Protein AF-A0A936PHF3-F1 (afdb_monomer_lite)

Sequence (94 aa):
MRVFKFQSRIINGGNPFSPEVIEIDDTFITIRKKRHPFSVLHSISIPLRSIVKIEVSKSGIGANILIESFSDSIILGKGFSASNALEIKRILLG

Radius of gyration: 12.52 Å; chains: 1; bounding box: 33×29×28 Å

Structure (mmCIF, N/CA/C/O backbone):
data_AF-A0A936PHF3-F1
#
_entry.id   AF-A0A936PHF3-F1
#
loop_
_atom_site.group_PDB
_atom_site.id
_atom_site.type_symbol
_atom_site.label_atom_id
_atom_site.label_alt_id
_atom_site.label_comp_id
_atom_site.label_asym_id
_atom_site.label_entity_id
_atom_site.label_seq_id
_atom_site.pdbx_PDB_ins_code
_atom_site.Cartn_x
_atom_site.Cartn_y
_atom_site.Cartn_z
_atom_site.occupancy
_atom_site.B_iso_or_equiv
_atom_site.auth_seq_id
_atom_site.auth_comp_id
_atom_site.auth_asym_id
_atom_site.auth_atom_id
_atom_site.pdbx_PDB_model_num
ATOM 1 N N . MET A 1 1 ? -21.252 1.340 -6.725 1.00 62.56 1 MET A N 1
ATOM 2 C CA . MET A 1 1 ? -20.038 0.875 -6.032 1.00 62.56 1 MET A CA 1
ATOM 3 C C . MET A 1 1 ? -18.860 1.611 -6.637 1.00 62.56 1 MET A C 1
ATOM 5 O O . MET A 1 1 ? -18.685 1.532 -7.852 1.00 62.56 1 MET A O 1
ATOM 9 N N . ARG A 1 2 ? -18.150 2.429 -5.855 1.00 82.62 2 ARG A N 1
ATOM 10 C CA . ARG A 1 2 ? -16.976 3.162 -6.357 1.00 82.62 2 ARG A CA 1
ATOM 11 C C . ARG A 1 2 ? -15.739 2.336 -6.035 1.00 82.62 2 ARG A C 1
ATOM 13 O O . ARG A 1 2 ? -15.570 1.899 -4.907 1.00 82.62 2 ARG A O 1
ATOM 20 N N . VAL A 1 3 ? -14.901 2.102 -7.039 1.00 91.38 3 VAL A N 1
ATOM 21 C CA . VAL A 1 3 ? -13.629 1.397 -6.865 1.00 91.38 3 VAL A CA 1
ATOM 22 C C . VAL A 1 3 ? -12.526 2.319 -7.348 1.00 91.38 3 VAL A C 1
ATOM 24 O O . VAL A 1 3 ? -12.484 2.683 -8.524 1.00 91.38 3 VAL A O 1
ATOM 27 N N . PHE A 1 4 ? -11.642 2.706 -6.436 1.00 93.81 4 PHE A N 1
ATOM 28 C CA . PHE A 1 4 ? -10.445 3.468 -6.755 1.00 93.81 4 PHE A CA 1
ATOM 29 C C . PHE A 1 4 ? -9.284 2.505 -6.955 1.00 93.81 4 PHE A C 1
ATOM 31 O O . PHE A 1 4 ? -9.050 1.621 -6.132 1.00 93.81 4 PHE A O 1
ATOM 38 N N . LYS A 1 5 ? -8.551 2.670 -8.055 1.00 95.06 5 LYS A N 1
ATOM 39 C CA . LYS A 1 5 ? -7.437 1.797 -8.412 1.00 95.06 5 LYS A CA 1
ATOM 40 C C . LYS A 1 5 ? -6.176 2.613 -8.616 1.00 95.06 5 LYS A C 1
ATOM 42 O O . LYS A 1 5 ? -6.128 3.504 -9.460 1.00 95.06 5 LYS A O 1
ATOM 47 N N . PHE A 1 6 ? -5.137 2.244 -7.885 1.00 94.50 6 PHE A N 1
ATOM 48 C CA . PHE A 1 6 ? -3.830 2.873 -7.935 1.00 94.50 6 PHE A CA 1
ATOM 49 C C . PHE A 1 6 ? -2.788 1.825 -8.290 1.00 94.50 6 PHE A C 1
ATOM 51 O O . PHE A 1 6 ? -2.776 0.730 -7.733 1.00 94.50 6 PHE A O 1
ATOM 58 N N . GLN A 1 7 ? -1.890 2.163 -9.208 1.00 93.12 7 GLN A N 1
ATOM 59 C CA . GLN A 1 7 ? -0.830 1.268 -9.657 1.00 93.12 7 GLN A CA 1
ATOM 60 C C . GLN A 1 7 ? 0.534 1.914 -9.422 1.00 93.12 7 GLN A C 1
ATOM 62 O O . GLN A 1 7 ? 0.720 3.107 -9.689 1.00 93.12 7 GLN A O 1
ATOM 67 N N . SER A 1 8 ? 1.488 1.124 -8.932 1.00 90.50 8 SER A N 1
ATOM 68 C CA . SER A 1 8 ? 2.875 1.551 -8.805 1.00 90.50 8 SER A CA 1
ATOM 69 C C . SER A 1 8 ? 3.569 1.577 -10.165 1.00 90.50 8 SER A C 1
ATOM 71 O O . SER A 1 8 ? 3.191 0.878 -11.109 1.00 90.50 8 SER A O 1
ATOM 73 N N . ARG A 1 9 ? 4.577 2.440 -10.301 1.00 88.06 9 ARG A N 1
ATOM 74 C CA . ARG A 1 9 ? 5.292 2.635 -11.567 1.00 88.06 9 ARG A CA 1
ATOM 75 C C . ARG A 1 9 ? 6.793 2.610 -11.341 1.00 88.06 9 ARG A C 1
ATOM 77 O O . ARG A 1 9 ? 7.283 3.109 -10.331 1.00 88.06 9 ARG A O 1
ATOM 84 N N . ILE A 1 10 ? 7.515 2.107 -12.339 1.00 84.81 10 ILE A N 1
ATOM 85 C CA . ILE A 1 10 ? 8.987 2.061 -12.366 1.00 84.81 10 ILE A CA 1
ATOM 86 C C . ILE A 1 10 ? 9.579 3.438 -12.109 1.00 84.81 10 ILE A C 1
ATOM 88 O O . ILE A 1 10 ? 10.463 3.590 -11.275 1.00 84.81 10 ILE A O 1
ATOM 92 N N . ILE A 1 11 ? 9.019 4.446 -12.782 1.00 84.50 11 ILE A N 1
ATOM 93 C CA . ILE A 1 11 ? 9.456 5.838 -12.678 1.00 84.50 11 ILE A CA 1
ATOM 94 C C . ILE A 1 11 ? 9.386 6.391 -11.253 1.00 84.50 11 ILE A C 1
ATOM 96 O O . ILE A 1 11 ? 10.017 7.399 -11.000 1.00 84.50 11 ILE A O 1
ATOM 100 N N . ASN A 1 12 ? 8.663 5.738 -10.336 1.00 86.75 12 ASN A N 1
ATOM 101 C CA . ASN A 1 12 ? 8.516 6.153 -8.942 1.00 86.75 12 ASN A CA 1
ATOM 102 C C . ASN A 1 12 ? 9.248 5.216 -7.959 1.00 86.75 12 ASN A C 1
ATOM 104 O O . ASN A 1 12 ? 8.992 5.268 -6.757 1.00 86.75 12 ASN A O 1
ATOM 108 N N . GLY A 1 13 ? 10.112 4.319 -8.450 1.00 79.19 13 GLY A N 1
ATOM 109 C CA . GLY A 1 13 ? 10.790 3.296 -7.643 1.00 79.19 13 GLY A CA 1
ATOM 110 C C . GLY A 1 13 ? 10.003 1.989 -7.470 1.00 79.19 13 GLY A C 1
ATOM 111 O O . GLY A 1 13 ? 10.322 1.191 -6.591 1.00 79.19 13 GLY A O 1
ATOM 112 N N . GLY A 1 14 ? 8.959 1.769 -8.276 1.00 80.94 14 GLY A N 1
ATOM 113 C CA . GLY A 1 14 ? 8.204 0.514 -8.316 1.00 80.94 14 GLY A CA 1
ATOM 114 C C . GLY A 1 14 ? 8.914 -0.589 -9.106 1.00 80.94 14 GLY A C 1
ATOM 115 O O . GLY A 1 14 ? 9.852 -0.337 -9.862 1.00 80.94 14 GLY A O 1
ATOM 116 N N . ASN A 1 15 ? 8.450 -1.830 -8.959 1.00 80.75 15 ASN A N 1
ATOM 117 C CA . ASN A 1 15 ? 9.038 -2.963 -9.670 1.00 80.75 15 ASN A CA 1
ATOM 118 C C . ASN A 1 15 ? 8.629 -2.962 -11.163 1.00 80.75 15 ASN A C 1
ATOM 120 O O . ASN A 1 15 ? 7.432 -2.892 -11.457 1.00 80.75 15 ASN A O 1
ATOM 124 N N . PRO A 1 16 ? 9.587 -3.083 -12.104 1.00 77.25 16 PRO A N 1
ATOM 125 C CA . PRO A 1 16 ? 9.312 -3.070 -13.539 1.00 77.25 16 PRO A CA 1
ATOM 126 C C . PRO A 1 16 ? 8.528 -4.244 -14.083 1.00 77.25 16 PRO A C 1
ATOM 128 O O . PRO A 1 16 ? 7.759 -4.073 -15.026 1.00 77.25 16 PRO A O 1
ATOM 131 N N . PHE A 1 17 ? 8.691 -5.419 -13.496 1.00 79.81 17 PHE A N 1
ATOM 132 C CA . PHE A 1 17 ? 8.088 -6.629 -14.035 1.00 79.81 17 PHE A CA 1
ATOM 133 C C . PHE A 1 17 ? 6.905 -7.125 -13.197 1.00 79.81 17 PHE A C 1
ATOM 135 O O . PHE A 1 17 ? 6.140 -7.987 -13.629 1.00 79.81 17 PHE A O 1
ATOM 142 N N . SER A 1 18 ? 6.724 -6.568 -12.003 1.00 83.88 18 SER A N 1
ATOM 143 C CA . SER A 1 18 ? 5.616 -6.898 -11.112 1.00 83.88 18 SER A CA 1
ATOM 144 C C . SER A 1 18 ? 5.111 -5.648 -10.391 1.00 83.88 18 SER A C 1
ATOM 146 O O . SER A 1 18 ? 5.372 -5.494 -9.195 1.00 83.88 18 SER A O 1
ATOM 148 N N . PRO A 1 19 ? 4.404 -4.747 -11.103 1.00 87.69 19 PRO A N 1
ATOM 149 C CA . PRO A 1 19 ? 3.826 -3.563 -10.489 1.00 87.69 19 PRO A CA 1
ATOM 150 C C . PRO A 1 19 ? 2.809 -3.964 -9.419 1.00 87.69 19 PRO A C 1
ATOM 152 O O . PRO A 1 19 ? 2.030 -4.907 -9.584 1.00 87.69 19 PRO A O 1
ATOM 155 N N . GLU A 1 20 ? 2.828 -3.225 -8.322 1.00 91.00 20 GLU A N 1
ATOM 156 C CA . GLU A 1 20 ? 1.883 -3.376 -7.224 1.00 91.00 20 GLU A CA 1
ATOM 157 C C . GLU A 1 20 ? 0.625 -2.569 -7.533 1.00 91.00 20 GLU A C 1
ATOM 159 O O . GLU A 1 20 ? 0.683 -1.490 -8.129 1.00 91.00 20 GLU A O 1
ATOM 164 N N . VAL A 1 21 ? -0.525 -3.094 -7.126 1.00 93.75 21 VAL A N 1
ATOM 165 C CA . VAL A 1 21 ? -1.818 -2.448 -7.340 1.00 93.75 21 VAL A CA 1
ATOM 166 C C . VAL A 1 21 ? -2.552 -2.370 -6.013 1.00 93.75 21 VAL A C 1
ATOM 168 O O . VAL A 1 21 ? -2.712 -3.388 -5.346 1.00 93.75 21 VAL A O 1
ATOM 171 N N . ILE A 1 22 ? -3.009 -1.177 -5.651 1.00 94.69 22 ILE A N 1
ATOM 172 C CA . ILE A 1 22 ? -3.910 -0.947 -4.523 1.00 94.69 22 ILE A CA 1
ATOM 173 C C . ILE A 1 22 ? -5.298 -0.648 -5.089 1.00 94.69 22 ILE A C 1
ATOM 175 O O . ILE A 1 22 ? -5.461 0.251 -5.912 1.00 94.69 22 ILE A O 1
ATOM 179 N N . GLU A 1 23 ? -6.287 -1.414 -4.652 1.00 95.06 23 GLU A N 1
ATOM 180 C CA . GLU A 1 23 ? -7.701 -1.230 -4.965 1.00 95.06 23 GLU A CA 1
ATOM 181 C C . GLU A 1 23 ? -8.443 -0.898 -3.671 1.00 95.06 23 GLU A C 1
ATOM 183 O O . GLU A 1 23 ? -8.260 -1.574 -2.661 1.00 95.06 23 GLU A O 1
ATOM 188 N N . ILE A 1 24 ? -9.243 0.163 -3.692 1.00 94.62 24 ILE A N 1
ATOM 189 C CA . ILE A 1 24 ? -10.058 0.608 -2.561 1.00 94.62 24 ILE A CA 1
ATOM 190 C C . ILE A 1 24 ? -11.505 0.598 -3.023 1.00 94.62 24 ILE A C 1
ATOM 192 O O . ILE A 1 24 ? -11.858 1.317 -3.961 1.00 94.62 24 ILE A O 1
ATOM 196 N N . ASP A 1 25 ? -12.316 -0.228 -2.381 1.00 93.88 25 ASP A N 1
ATOM 197 C CA . ASP A 1 25 ? -13.764 -0.230 -2.538 1.00 93.88 25 ASP A CA 1
ATOM 198 C C . ASP A 1 25 ? -14.439 0.380 -1.300 1.00 93.88 25 ASP A C 1
ATOM 200 O O . ASP A 1 25 ? -13.776 0.908 -0.409 1.00 93.88 25 ASP A O 1
ATOM 204 N N . ASP A 1 26 ? -15.769 0.334 -1.247 1.00 92.00 26 ASP A N 1
ATOM 205 C CA . ASP A 1 26 ? -16.558 0.932 -0.164 1.00 92.00 26 ASP A CA 1
ATOM 206 C C . ASP A 1 26 ? -16.344 0.232 1.209 1.00 92.00 26 ASP A C 1
ATOM 208 O O . ASP A 1 26 ? -16.766 0.737 2.250 1.00 92.00 26 ASP A O 1
ATOM 212 N N . THR A 1 27 ? -15.700 -0.940 1.234 1.00 93.00 27 THR A N 1
ATOM 213 C CA . THR A 1 27 ? -15.580 -1.834 2.400 1.00 93.00 27 THR A CA 1
ATOM 214 C C . THR A 1 27 ? -14.162 -2.318 2.701 1.00 93.00 27 THR A C 1
ATOM 216 O O . THR A 1 27 ? -13.829 -2.510 3.874 1.00 93.00 27 THR A O 1
ATOM 219 N N . PHE A 1 28 ? -13.313 -2.486 1.690 1.00 94.44 28 PHE A N 1
ATOM 220 C CA . PHE A 1 28 ? -11.975 -3.050 1.791 1.00 94.44 28 PHE A CA 1
ATOM 221 C C . PHE A 1 28 ? -10.943 -2.204 1.050 1.00 94.44 28 PHE A C 1
ATOM 223 O O . PHE A 1 28 ? -11.200 -1.601 0.007 1.00 94.44 28 PHE A O 1
ATOM 230 N N . ILE A 1 29 ? -9.717 -2.259 1.562 1.00 94.56 29 ILE A N 1
ATOM 231 C CA . ILE A 1 29 ? -8.513 -1.96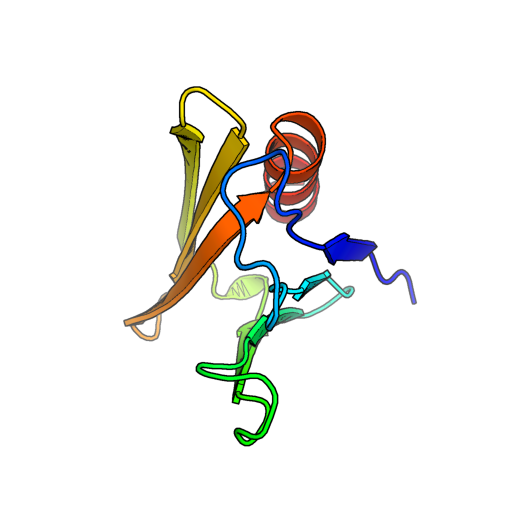6 0.799 1.00 94.56 29 ILE A CA 1
ATOM 232 C C . ILE A 1 29 ? -7.801 -3.274 0.474 1.00 94.56 29 ILE A C 1
ATOM 234 O O . ILE A 1 29 ? -7.554 -4.103 1.347 1.00 94.56 29 ILE A O 1
ATOM 238 N N . THR A 1 30 ? -7.452 -3.457 -0.791 1.00 94.69 30 THR A N 1
ATOM 239 C CA . THR A 1 30 ? -6.765 -4.644 -1.283 1.00 94.69 30 THR A CA 1
ATOM 240 C C . THR A 1 30 ? -5.465 -4.249 -1.955 1.00 94.69 30 THR A C 1
ATOM 242 O O . THR A 1 30 ? -5.468 -3.456 -2.893 1.00 94.69 30 THR A O 1
ATOM 245 N N . ILE A 1 31 ? -4.349 -4.840 -1.531 1.00 93.50 31 ILE A N 1
ATOM 246 C CA . ILE A 1 31 ? -3.097 -4.784 -2.286 1.00 93.50 31 ILE A CA 1
ATOM 247 C C . ILE A 1 31 ? 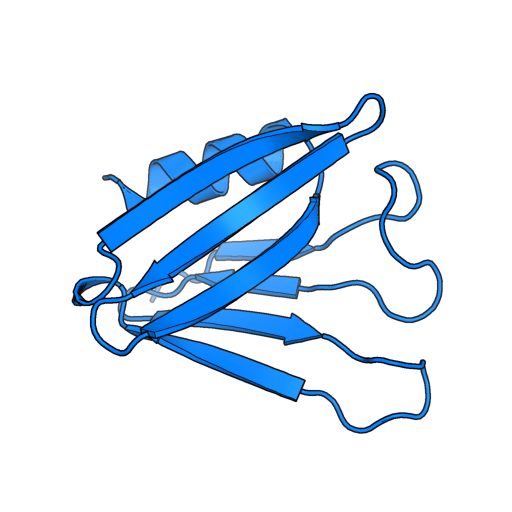-2.898 -6.086 -3.049 1.00 93.50 31 ILE A C 1
ATOM 249 O O . ILE A 1 31 ? -3.034 -7.181 -2.504 1.00 93.50 31 ILE A O 1
ATOM 253 N N . ARG A 1 32 ? -2.542 -5.962 -4.321 1.00 91.88 32 ARG A N 1
ATOM 254 C CA . ARG A 1 32 ? -2.161 -7.061 -5.199 1.00 91.88 32 ARG A CA 1
ATOM 255 C C . ARG A 1 32 ? -0.705 -6.875 -5.586 1.00 91.88 32 ARG A C 1
ATOM 257 O O . ARG A 1 32 ? -0.343 -5.866 -6.190 1.00 91.88 32 ARG A O 1
ATOM 264 N N . LYS A 1 33 ? 0.131 -7.849 -5.235 1.00 88.75 33 LYS A N 1
ATOM 265 C CA . LYS A 1 33 ? 1.565 -7.841 -5.533 1.00 88.75 33 LYS A CA 1
ATOM 266 C C . LYS A 1 33 ? 2.035 -9.208 -6.005 1.00 88.75 33 LYS A C 1
ATOM 268 O O . LYS A 1 33 ? 1.552 -10.246 -5.555 1.00 88.75 33 LYS A O 1
ATOM 273 N N . LYS A 1 34 ? 3.010 -9.208 -6.907 1.00 84.19 34 LYS A N 1
ATOM 274 C CA . LYS A 1 34 ? 3.748 -10.406 -7.311 1.00 84.19 34 LYS A CA 1
ATOM 275 C C . LYS A 1 34 ? 5.199 -10.257 -6.883 1.00 84.19 34 LYS A C 1
ATOM 277 O O . LYS A 1 34 ? 5.755 -9.167 -6.969 1.00 84.19 34 LYS A O 1
ATOM 282 N N . ARG A 1 35 ? 5.820 -11.358 -6.458 1.00 77.81 35 ARG A N 1
ATOM 283 C CA . ARG A 1 35 ? 7.262 -11.384 -6.170 1.00 77.81 35 ARG A CA 1
ATOM 284 C C . ARG A 1 35 ? 8.086 -11.357 -7.461 1.00 77.81 35 ARG A C 1
ATOM 286 O O . ARG A 1 35 ? 9.059 -10.618 -7.547 1.00 77.81 35 ARG A O 1
ATOM 293 N N . HIS A 1 36 ? 7.650 -12.128 -8.457 1.00 76.12 36 HIS A N 1
ATOM 294 C CA . HIS A 1 36 ? 8.190 -12.161 -9.815 1.00 76.12 36 HIS A CA 1
ATOM 295 C C . HIS A 1 36 ? 7.053 -12.233 -10.847 1.00 76.12 36 HIS A C 1
ATOM 297 O O . HIS A 1 36 ? 5.931 -12.598 -10.490 1.00 76.12 36 HIS A O 1
ATOM 303 N N . PRO A 1 37 ? 7.311 -11.938 -12.132 1.00 72.88 37 PRO A N 1
ATOM 304 C CA . PRO A 1 37 ? 6.266 -11.857 -13.168 1.00 72.88 37 PRO A CA 1
ATOM 305 C C . PRO A 1 37 ? 5.450 -13.144 -13.312 1.00 72.88 37 PRO A C 1
ATOM 307 O O . PRO A 1 37 ? 4.227 -13.106 -13.483 1.00 72.88 37 PRO A O 1
ATOM 310 N N . PHE A 1 38 ? 6.143 -14.273 -13.162 1.00 79.81 38 PHE 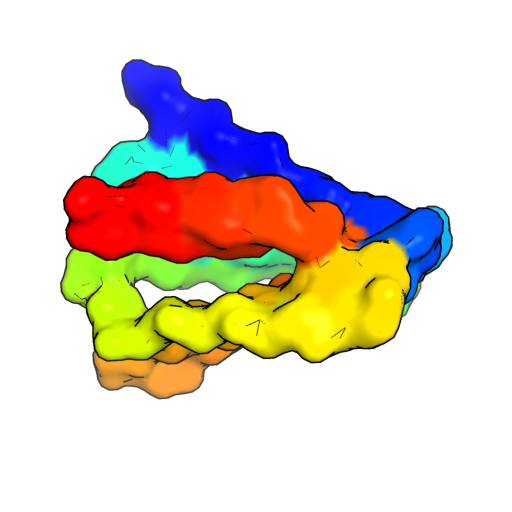A N 1
ATOM 311 C CA . PHE A 1 38 ? 5.611 -15.628 -13.274 1.00 79.81 38 PHE A CA 1
ATOM 312 C C . PHE A 1 38 ? 5.108 -16.205 -11.942 1.00 79.81 38 PHE A C 1
ATOM 314 O O . PHE A 1 38 ? 4.618 -17.328 -11.910 1.00 79.81 38 PHE A O 1
ATOM 321 N N . SER A 1 39 ? 5.224 -15.469 -10.832 1.00 80.50 39 SER A N 1
ATOM 322 C CA . SER A 1 39 ? 4.704 -15.919 -9.539 1.00 80.50 39 SER A CA 1
ATOM 323 C C . SER A 1 39 ? 3.188 -15.750 -9.447 1.00 80.50 39 SER A C 1
ATOM 325 O O . SER A 1 39 ? 2.596 -14.873 -10.088 1.00 80.50 39 SER A O 1
ATOM 327 N N . VAL A 1 40 ? 2.580 -16.558 -8.573 1.00 84.12 40 VAL A N 1
ATOM 328 C CA . VAL A 1 40 ? 1.182 -16.405 -8.159 1.00 84.12 40 VAL A CA 1
ATOM 329 C C . VAL A 1 40 ? 0.962 -14.986 -7.629 1.00 84.12 40 VAL A C 1
ATOM 331 O O . VAL A 1 40 ? 1.809 -14.414 -6.937 1.00 84.12 40 VAL A O 1
ATOM 334 N N . LEU A 1 41 ? -0.169 -14.394 -8.010 1.00 86.00 41 LEU A N 1
ATOM 335 C CA . LEU A 1 41 ? -0.576 -13.085 -7.523 1.00 86.00 41 LEU A CA 1
ATOM 336 C C . LEU A 1 41 ? -0.971 -13.202 -6.052 1.00 86.00 41 LEU A C 1
ATOM 338 O O . LEU A 1 41 ? -1.935 -13.887 -5.728 1.00 86.00 41 LEU A O 1
ATOM 342 N N . HIS A 1 42 ? -0.250 -12.512 -5.174 1.00 88.25 42 HIS A N 1
ATOM 343 C CA . HIS A 1 42 ? -0.639 -12.406 -3.777 1.00 88.25 42 HIS A CA 1
ATOM 344 C C . HIS A 1 42 ? -1.554 -11.199 -3.603 1.00 88.25 42 HIS A C 1
ATOM 346 O O . HIS A 1 42 ? -1.191 -10.075 -3.961 1.00 88.25 42 HIS A O 1
ATOM 352 N N . SER A 1 43 ? -2.735 -11.438 -3.042 1.00 90.69 43 SER A N 1
ATOM 353 C CA . SER A 1 43 ? -3.693 -10.405 -2.659 1.00 90.69 43 SER A CA 1
ATOM 354 C C . SER A 1 43 ? -3.880 -10.401 -1.151 1.00 90.69 43 SER A C 1
ATOM 356 O O . SER A 1 43 ? -4.130 -11.452 -0.564 1.00 90.69 43 SER A O 1
ATOM 358 N N . ILE A 1 44 ? -3.784 -9.228 -0.537 1.00 91.94 44 ILE A N 1
ATOM 359 C CA . ILE A 1 44 ? -4.109 -9.019 0.875 1.00 91.94 44 ILE A CA 1
ATOM 360 C C . ILE A 1 44 ? -5.218 -7.979 0.919 1.00 91.94 44 ILE A C 1
ATOM 362 O O . ILE A 1 44 ? -5.054 -6.903 0.342 1.00 91.94 44 ILE A O 1
ATOM 366 N N . SER A 1 45 ? -6.317 -8.302 1.594 1.00 93.25 45 SER A N 1
ATOM 367 C CA . SER A 1 45 ? -7.479 -7.429 1.745 1.00 93.25 45 SER A CA 1
ATOM 368 C C . SER A 1 45 ? -7.700 -7.130 3.220 1.00 93.25 45 SER A C 1
ATOM 370 O O . SER A 1 45 ? -7.767 -8.046 4.036 1.00 93.25 45 SER A O 1
ATOM 372 N N . ILE A 1 46 ? -7.808 -5.848 3.554 1.00 94.12 46 ILE A N 1
ATOM 373 C CA . ILE A 1 46 ? -8.054 -5.352 4.906 1.00 94.12 46 ILE A CA 1
ATOM 374 C C . ILE A 1 46 ? -9.378 -4.577 4.888 1.00 94.12 46 ILE A C 1
ATOM 376 O O . ILE A 1 46 ? -9.542 -3.690 4.046 1.00 94.12 46 ILE A O 1
ATOM 380 N N . PRO A 1 47 ? -10.33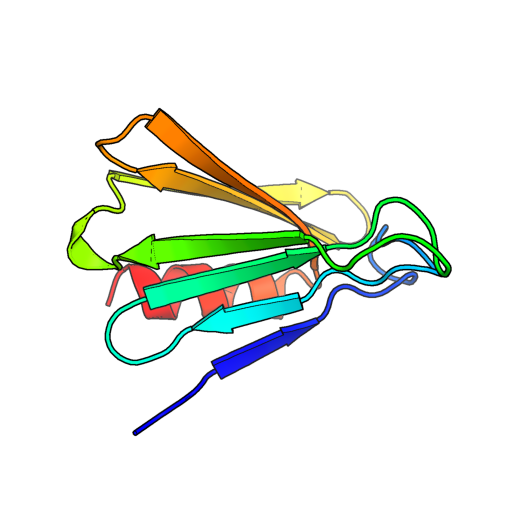8 -4.876 5.783 1.00 93.88 47 PRO A N 1
ATOM 381 C CA . PRO A 1 47 ? -11.544 -4.065 5.927 1.00 93.88 47 PRO A CA 1
ATOM 382 C C . PRO A 1 47 ? -11.188 -2.622 6.299 1.00 93.88 47 PRO A C 1
ATOM 384 O O . PRO A 1 47 ? -10.422 -2.409 7.238 1.00 93.88 47 PRO A O 1
ATOM 387 N N . LEU A 1 48 ? -11.785 -1.622 5.647 1.00 92.38 48 LEU A N 1
ATOM 388 C CA . LEU A 1 48 ? -11.500 -0.205 5.925 1.00 92.38 48 LEU A CA 1
ATOM 389 C C . LEU A 1 48 ? -11.711 0.161 7.398 1.00 92.38 48 LEU A C 1
ATOM 391 O O . LEU A 1 48 ? -10.904 0.863 7.994 1.00 92.38 48 LEU A O 1
ATOM 395 N N . ARG A 1 49 ? -12.753 -0.408 8.014 1.00 91.56 49 ARG A N 1
ATOM 396 C CA . ARG A 1 49 ? -13.084 -0.222 9.437 1.00 91.56 49 ARG A CA 1
ATOM 397 C C . ARG A 1 49 ? -12.019 -0.752 10.398 1.00 91.56 49 ARG A C 1
ATOM 399 O O . ARG A 1 49 ? -12.063 -0.431 11.578 1.00 91.56 49 ARG A O 1
ATOM 406 N N . SER A 1 50 ? -11.120 -1.606 9.914 1.00 92.94 50 SER A N 1
ATOM 407 C CA . SER A 1 50 ? -10.075 -2.226 10.728 1.00 92.94 50 SER A CA 1
ATOM 408 C C . SER A 1 50 ? -8.738 -1.488 10.653 1.00 92.94 50 SER A C 1
ATOM 410 O O . SER A 1 50 ? -7.811 -1.864 11.366 1.00 92.94 50 SER A O 1
ATOM 412 N N . ILE A 1 51 ? -8.625 -0.468 9.796 1.00 93.56 51 ILE A N 1
ATOM 413 C CA . ILE A 1 51 ? -7.402 0.315 9.622 1.00 93.56 51 ILE A CA 1
ATOM 414 C C . ILE A 1 51 ? -7.174 1.176 10.864 1.00 93.56 51 ILE A C 1
ATOM 416 O O . ILE A 1 51 ? -8.030 1.968 11.248 1.00 93.56 51 ILE A O 1
ATOM 420 N N . VAL A 1 52 ? -5.992 1.041 11.461 1.00 93.25 52 VAL A N 1
ATOM 421 C CA . VAL A 1 52 ? -5.572 1.819 12.637 1.00 93.25 52 VAL A CA 1
ATOM 422 C C . VAL A 1 52 ? -4.604 2.928 12.289 1.00 93.25 52 VAL A C 1
ATOM 424 O O . VAL A 1 52 ? -4.547 3.949 12.971 1.00 93.25 52 VAL A O 1
ATOM 427 N N . LYS A 1 53 ? -3.817 2.729 11.232 1.00 92.56 53 LYS A N 1
ATOM 428 C CA . LYS A 1 53 ? -2.709 3.614 10.911 1.00 92.56 53 LYS A CA 1
ATOM 429 C C . LYS A 1 53 ? -2.470 3.649 9.416 1.00 92.56 53 LYS A C 1
ATOM 431 O O . LYS A 1 53 ? -2.469 2.615 8.752 1.00 92.56 53 LYS A O 1
ATOM 436 N N . ILE A 1 54 ? -2.252 4.858 8.906 1.00 94.00 54 ILE A N 1
ATOM 437 C CA . ILE A 1 54 ? -1.921 5.115 7.506 1.00 94.00 54 ILE A CA 1
ATOM 438 C C . ILE A 1 54 ? -0.739 6.078 7.476 1.00 94.00 54 ILE A C 1
ATOM 440 O O . ILE A 1 54 ? -0.871 7.262 7.801 1.00 94.00 54 ILE A O 1
ATOM 444 N N . GLU A 1 55 ? 0.414 5.584 7.047 1.00 93.62 55 GLU A N 1
ATOM 445 C CA . GLU A 1 55 ? 1.614 6.389 6.855 1.00 93.62 55 GLU A CA 1
ATOM 446 C C . GLU A 1 55 ? 1.955 6.502 5.373 1.00 93.62 55 GLU A C 1
ATOM 448 O O . GLU A 1 55 ? 1.968 5.523 4.628 1.00 93.62 55 GLU A O 1
ATOM 453 N N . VAL A 1 56 ? 2.255 7.730 4.949 1.00 92.94 56 VAL A N 1
ATOM 454 C CA . VAL A 1 56 ? 2.770 8.027 3.613 1.00 92.94 56 VAL A CA 1
ATOM 455 C C . VAL A 1 56 ? 4.174 8.574 3.786 1.00 92.94 56 VAL A C 1
ATOM 457 O O . VAL A 1 56 ? 4.353 9.689 4.277 1.00 92.94 56 VAL A O 1
ATOM 460 N N . SER A 1 57 ? 5.169 7.806 3.359 1.00 91.12 57 SER A N 1
ATOM 461 C CA . SER A 1 57 ? 6.563 8.243 3.339 1.00 91.12 57 SER A CA 1
ATOM 462 C C . SER A 1 57 ? 6.953 8.602 1.910 1.00 91.12 57 SER A C 1
ATOM 464 O O . SER A 1 57 ? 6.899 7.750 1.017 1.00 91.12 57 SER A O 1
ATOM 466 N N . LYS A 1 58 ? 7.361 9.851 1.677 1.00 85.94 58 LYS A N 1
ATOM 467 C CA . LYS A 1 58 ? 7.933 10.253 0.387 1.00 85.94 58 LYS A CA 1
ATOM 468 C C . LYS A 1 58 ? 9.316 9.616 0.245 1.00 85.94 58 LYS A C 1
ATOM 470 O O . LYS A 1 58 ? 10.153 9.747 1.130 1.00 85.94 58 LYS A O 1
ATOM 475 N N . SER A 1 59 ? 9.541 8.928 -0.864 1.00 74.69 59 SER A N 1
ATOM 476 C CA . SER A 1 59 ? 10.866 8.480 -1.298 1.00 74.69 59 SER A CA 1
ATOM 477 C C . SER A 1 59 ? 11.296 9.398 -2.440 1.00 74.69 59 SER A C 1
ATOM 479 O O . SER A 1 59 ? 10.428 9.886 -3.148 1.00 74.69 59 SER A O 1
ATOM 481 N N . GLY A 1 60 ? 12.585 9.680 -2.641 1.00 76.25 60 GLY A N 1
ATOM 482 C CA . GLY A 1 60 ? 13.032 10.756 -3.549 1.00 76.25 60 GLY A CA 1
ATOM 483 C C . GLY A 1 60 ? 12.344 10.806 -4.926 1.00 76.25 60 GLY A C 1
ATOM 484 O O . GLY A 1 60 ? 12.095 11.891 -5.438 1.00 76.25 60 GLY A O 1
ATOM 485 N N . ILE A 1 61 ? 11.967 9.652 -5.486 1.00 79.88 61 ILE A N 1
ATOM 486 C CA . ILE A 1 61 ? 11.334 9.534 -6.809 1.00 79.88 61 ILE A CA 1
ATOM 487 C C . ILE A 1 61 ? 9.829 9.172 -6.722 1.00 79.88 61 ILE A C 1
ATOM 489 O O . ILE A 1 61 ? 9.118 9.174 -7.718 1.00 79.88 61 ILE A O 1
ATOM 493 N N . GLY A 1 62 ? 9.289 8.885 -5.537 1.00 89.06 62 GLY A N 1
ATOM 494 C CA . GLY A 1 62 ? 7.914 8.411 -5.382 1.00 89.06 62 GLY A CA 1
ATOM 495 C C . GLY A 1 62 ? 7.394 8.472 -3.951 1.00 89.06 62 GLY A C 1
ATOM 496 O O . GLY A 1 62 ? 7.782 9.302 -3.134 1.00 89.06 62 GLY A O 1
ATOM 497 N N . ALA A 1 63 ? 6.473 7.583 -3.621 1.00 92.44 63 ALA A N 1
ATOM 498 C CA . ALA A 1 63 ? 5.947 7.454 -2.277 1.00 92.44 63 ALA A CA 1
ATOM 499 C C . ALA A 1 63 ? 5.683 5.989 -1.947 1.00 92.44 63 ALA A C 1
ATOM 501 O O . ALA A 1 63 ? 5.291 5.190 -2.804 1.00 92.44 63 ALA A O 1
ATOM 502 N N . ASN A 1 64 ? 5.888 5.670 -0.676 1.00 91.69 64 ASN A N 1
ATOM 503 C CA . ASN A 1 64 ? 5.492 4.403 -0.093 1.00 91.69 64 ASN A CA 1
ATOM 504 C C . ASN A 1 64 ? 4.328 4.650 0.863 1.00 91.69 64 ASN A C 1
ATOM 506 O O . ASN A 1 64 ? 4.262 5.691 1.523 1.00 91.69 64 ASN A O 1
ATOM 510 N N . ILE A 1 65 ? 3.432 3.676 0.920 1.00 92.69 65 ILE A N 1
ATOM 511 C CA . ILE A 1 65 ? 2.287 3.645 1.818 1.00 92.69 65 ILE A CA 1
ATOM 512 C C . ILE A 1 65 ? 2.428 2.448 2.741 1.00 92.69 65 ILE A C 1
ATOM 514 O O . ILE A 1 65 ? 2.659 1.332 2.276 1.00 92.69 65 ILE A O 1
ATOM 518 N N . LEU A 1 66 ? 2.248 2.694 4.031 1.00 93.88 66 LEU A N 1
ATOM 519 C CA . LEU A 1 66 ? 2.102 1.679 5.060 1.00 93.88 66 LEU A CA 1
ATOM 520 C C . LEU A 1 66 ? 0.701 1.813 5.657 1.00 93.88 66 LEU A C 1
ATOM 522 O O . LEU A 1 66 ? 0.296 2.903 6.061 1.00 93.88 66 LEU A O 1
ATOM 526 N N . ILE A 1 67 ? -0.033 0.708 5.689 1.00 93.62 67 ILE A N 1
ATOM 527 C CA . ILE A 1 67 ? -1.373 0.626 6.265 1.00 93.62 67 ILE A CA 1
ATOM 528 C C . ILE A 1 67 ? -1.381 -0.538 7.235 1.00 93.62 67 ILE A C 1
ATOM 530 O O . ILE A 1 67 ? -1.106 -1.673 6.846 1.00 93.62 67 ILE A O 1
ATOM 534 N N . GLU A 1 68 ? -1.701 -0.245 8.485 1.00 93.62 68 GLU A N 1
ATOM 535 C CA . GLU A 1 68 ? -1.779 -1.228 9.559 1.00 93.62 68 GLU A CA 1
ATOM 536 C C . GLU A 1 68 ? -3.232 -1.379 10.001 1.00 93.62 68 GLU A C 1
ATOM 538 O O . GLU A 1 68 ? -4.019 -0.425 9.961 1.00 93.62 68 GLU A O 1
ATOM 543 N N . SER A 1 69 ? -3.584 -2.587 10.428 1.00 92.94 69 SER A N 1
ATOM 544 C CA . SER A 1 69 ? -4.915 -2.929 10.928 1.00 92.94 69 SER A CA 1
ATOM 545 C C . SER A 1 69 ? -4.858 -3.478 12.349 1.00 92.94 69 SER A C 1
ATOM 547 O O . SER A 1 69 ? -3.811 -3.944 12.789 1.00 92.94 69 SER A O 1
ATOM 549 N N . PHE A 1 70 ? -6.000 -3.478 13.041 1.00 89.88 70 PHE A N 1
ATOM 550 C CA . PHE A 1 70 ? -6.130 -4.065 14.382 1.00 89.88 70 PHE A CA 1
ATOM 551 C C . PHE A 1 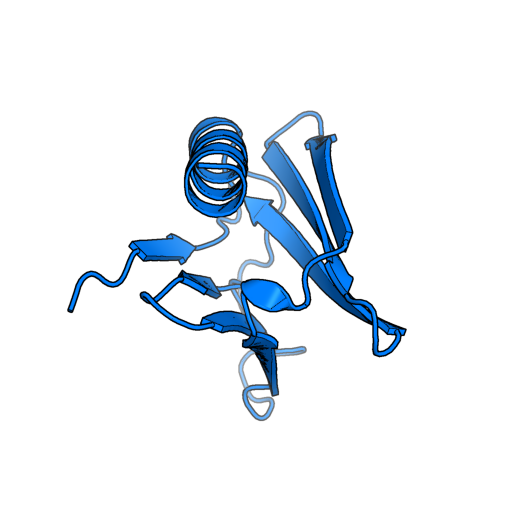70 ? -5.783 -5.563 14.443 1.00 89.88 70 PHE A C 1
ATOM 553 O O . PHE A 1 70 ? -5.487 -6.069 15.517 1.00 89.88 70 PHE A O 1
ATOM 560 N N . SER A 1 71 ? -5.845 -6.284 13.319 1.00 86.00 71 SER A N 1
ATOM 561 C CA . SER A 1 71 ? -5.539 -7.719 13.235 1.00 86.00 71 SER A CA 1
ATOM 562 C C . SER A 1 71 ? -4.077 -7.999 12.864 1.00 86.00 71 SER A C 1
ATOM 564 O O . SER A 1 71 ? -3.800 -9.006 12.211 1.00 86.00 71 SER A O 1
ATOM 566 N N . ASP A 1 72 ? -3.166 -7.067 13.163 1.00 82.38 72 ASP A N 1
ATOM 567 C CA . ASP A 1 72 ? -1.736 -7.104 12.810 1.00 82.38 72 ASP A CA 1
ATOM 568 C C . ASP A 1 72 ? -1.452 -7.320 11.311 1.00 82.38 72 ASP A C 1
ATOM 570 O O . ASP A 1 72 ? -0.348 -7.677 10.895 1.00 82.38 72 ASP A O 1
ATOM 574 N N . SER A 1 73 ? -2.449 -7.092 10.451 1.00 87.88 73 SER A N 1
ATOM 575 C CA . SER A 1 73 ? -2.268 -7.185 9.005 1.00 87.88 73 SER A CA 1
ATOM 576 C C . SER A 1 73 ? -1.703 -5.869 8.491 1.00 87.88 73 SER A C 1
ATOM 578 O O . SER A 1 73 ? -2.281 -4.805 8.729 1.00 87.88 73 SER A O 1
ATOM 580 N N . ILE A 1 74 ? -0.577 -5.956 7.779 1.00 91.75 74 ILE A N 1
ATOM 581 C CA . ILE A 1 74 ? 0.161 -4.804 7.261 1.00 91.75 74 ILE A CA 1
ATOM 582 C C . ILE A 1 74 ? 0.158 -4.841 5.734 1.00 91.75 74 ILE A C 1
ATOM 584 O O . ILE A 1 74 ? 0.627 -5.795 5.105 1.00 91.75 74 ILE A O 1
ATOM 588 N N . ILE A 1 75 ? -0.329 -3.764 5.125 1.00 92.38 75 ILE A N 1
ATOM 589 C CA . ILE A 1 75 ? -0.180 -3.488 3.699 1.00 92.38 75 ILE A CA 1
ATOM 590 C C . ILE A 1 75 ? 0.959 -2.486 3.529 1.00 92.38 75 ILE A C 1
ATOM 592 O O . ILE A 1 75 ? 0.873 -1.340 3.959 1.00 92.38 75 ILE A O 1
ATOM 596 N N . LEU A 1 76 ? 2.024 -2.924 2.860 1.00 91.19 76 LEU A N 1
ATOM 597 C CA . LEU A 1 76 ? 3.125 -2.069 2.429 1.00 91.19 76 LEU A CA 1
ATOM 598 C C . LEU A 1 76 ? 3.104 -1.979 0.904 1.00 91.19 76 LEU A C 1
ATOM 600 O O . LEU A 1 76 ? 3.359 -2.982 0.235 1.00 91.19 76 LEU A O 1
ATOM 604 N N . GLY A 1 77 ? 2.800 -0.791 0.385 1.00 89.50 77 GLY A N 1
ATOM 605 C CA . GLY A 1 77 ? 2.834 -0.467 -1.038 1.00 89.50 77 GLY A CA 1
ATOM 606 C C . GLY A 1 77 ? 4.027 0.423 -1.375 1.00 89.50 77 GLY A C 1
ATOM 607 O O . GLY A 1 77 ? 4.235 1.447 -0.722 1.00 89.50 77 GLY A O 1
ATOM 608 N N . LYS A 1 78 ? 4.808 0.060 -2.397 1.00 90.31 78 LYS A N 1
ATOM 609 C CA . LYS A 1 78 ? 6.009 0.807 -2.811 1.00 90.31 78 LYS A CA 1
ATOM 610 C C . LYS A 1 78 ? 5.924 1.308 -4.247 1.00 90.31 78 LYS A C 1
ATOM 612 O O . LYS A 1 78 ? 5.357 0.660 -5.125 1.00 90.31 78 LYS A O 1
ATOM 617 N N . GLY A 1 79 ? 6.552 2.455 -4.498 1.00 90.12 79 GLY A N 1
ATOM 618 C CA . GLY A 1 79 ? 6.701 2.996 -5.850 1.00 90.12 79 GLY A CA 1
ATOM 619 C C . GLY A 1 79 ? 5.431 3.622 -6.428 1.00 90.12 79 GLY A C 1
ATOM 620 O O . GLY A 1 79 ? 5.203 3.589 -7.642 1.00 90.12 79 GLY A O 1
ATOM 621 N N . PHE A 1 80 ? 4.573 4.169 -5.571 1.00 92.75 80 PHE A N 1
ATOM 622 C CA . PHE A 1 80 ? 3.415 4.953 -5.993 1.00 92.75 80 PHE A CA 1
ATOM 623 C C . PHE A 1 80 ? 3.837 6.397 -6.279 1.00 92.75 80 PHE A C 1
ATOM 625 O O . PHE A 1 80 ? 4.867 6.860 -5.789 1.00 92.75 80 PHE A O 1
ATOM 632 N N . SER A 1 81 ? 3.067 7.131 -7.087 1.00 92.88 81 SER A N 1
ATOM 633 C CA . SER A 1 81 ? 3.293 8.576 -7.202 1.00 92.88 81 SER A CA 1
ATOM 634 C C . SER A 1 81 ? 2.908 9.263 -5.891 1.00 92.88 81 SER A C 1
ATOM 636 O O . SER A 1 81 ? 2.029 8.794 -5.164 1.00 92.88 81 SER A O 1
ATOM 638 N N . ALA A 1 82 ? 3.532 10.405 -5.599 1.00 90.56 82 ALA A N 1
ATOM 639 C CA . ALA A 1 82 ? 3.191 11.187 -4.413 1.00 90.56 82 ALA A CA 1
ATOM 640 C C . ALA A 1 82 ? 1.710 11.611 -4.405 1.00 90.56 82 ALA A C 1
ATOM 642 O O . ALA A 1 82 ? 1.077 11.578 -3.353 1.00 90.56 82 ALA A O 1
ATOM 643 N N . SER A 1 83 ? 1.149 11.949 -5.573 1.00 91.06 83 SER A N 1
ATOM 644 C CA . SER A 1 83 ? -0.272 12.279 -5.720 1.00 91.06 83 SER A CA 1
ATOM 645 C C . SER A 1 83 ? -1.171 11.092 -5.381 1.00 91.06 83 SER A C 1
ATOM 647 O O . SER A 1 83 ? -2.060 11.236 -4.549 1.00 91.06 83 SER A O 1
ATOM 649 N N . ASN A 1 84 ? -0.890 9.908 -5.938 1.00 93.12 84 ASN A N 1
ATOM 650 C CA . ASN A 1 84 ? -1.674 8.700 -5.675 1.00 93.12 84 ASN A CA 1
ATOM 651 C C . ASN A 1 84 ? -1.601 8.324 -4.197 1.00 93.12 84 ASN A C 1
ATOM 653 O O . ASN A 1 84 ? -2.603 7.942 -3.607 1.00 93.12 84 ASN A O 1
ATOM 657 N N . ALA A 1 85 ? -0.423 8.451 -3.583 1.00 92.38 85 ALA A N 1
ATOM 658 C CA . ALA A 1 85 ? -0.266 8.117 -2.179 1.00 92.38 85 ALA A CA 1
ATOM 659 C C . ALA A 1 85 ? -1.047 9.067 -1.254 1.00 92.38 85 ALA A C 1
ATOM 661 O O . ALA A 1 85 ? -1.674 8.633 -0.287 1.00 92.38 85 ALA A O 1
ATOM 662 N N . LEU A 1 86 ? -1.051 10.364 -1.568 1.00 92.25 86 LEU A N 1
ATOM 663 C CA . LEU A 1 86 ? -1.871 11.340 -0.853 1.00 92.25 86 LEU A CA 1
ATOM 664 C C . LEU A 1 86 ? -3.367 11.100 -1.073 1.00 92.25 86 LEU A C 1
ATOM 666 O O . LEU A 1 86 ? -4.143 11.227 -0.130 1.00 92.25 86 LEU A O 1
ATOM 670 N N . GLU A 1 87 ? -3.770 10.725 -2.284 1.00 93.88 87 GLU A N 1
ATOM 671 C CA . GLU A 1 87 ? -5.165 10.436 -2.607 1.00 93.88 87 GLU A CA 1
ATOM 672 C C . GLU A 1 87 ? -5.673 9.180 -1.892 1.00 93.88 87 GLU A C 1
ATOM 674 O O . GLU A 1 87 ? -6.743 9.226 -1.293 1.00 93.88 87 GLU A O 1
ATOM 679 N N . ILE A 1 88 ? -4.874 8.107 -1.849 1.00 92.75 88 ILE A N 1
ATOM 680 C CA . ILE A 1 88 ? -5.161 6.915 -1.038 1.00 92.75 88 ILE A CA 1
ATOM 681 C C . ILE A 1 88 ? -5.364 7.316 0.423 1.00 92.75 88 ILE A C 1
ATOM 683 O O . ILE A 1 88 ? -6.381 6.973 1.019 1.00 92.75 88 ILE A O 1
ATOM 687 N N . LYS A 1 89 ? -4.432 8.087 0.997 1.00 92.94 89 LYS A N 1
ATOM 688 C CA . LYS A 1 89 ? -4.553 8.551 2.383 1.00 92.94 89 LYS A CA 1
ATOM 689 C C . LYS A 1 89 ? -5.829 9.369 2.601 1.00 92.94 89 LYS A C 1
ATOM 691 O O . LYS A 1 89 ? -6.485 9.180 3.617 1.00 92.94 89 LYS A O 1
ATOM 696 N N . ARG A 1 90 ? -6.187 10.247 1.658 1.00 92.94 90 ARG A N 1
ATOM 697 C CA . ARG A 1 90 ? -7.417 11.048 1.728 1.00 92.94 90 ARG A CA 1
ATOM 698 C C . ARG A 1 90 ? -8.661 10.161 1.721 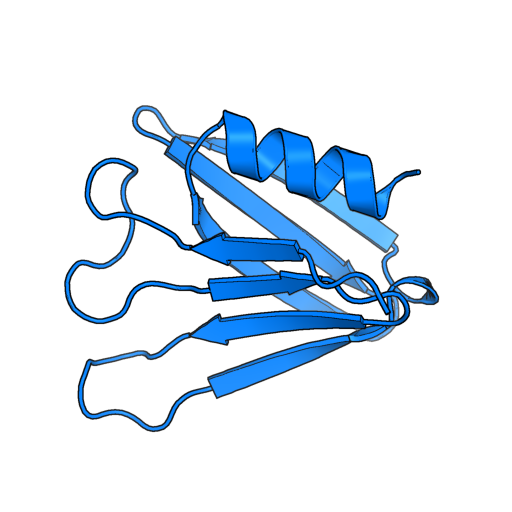1.00 92.94 90 ARG A C 1
ATOM 700 O O . ARG A 1 90 ? -9.497 10.311 2.594 1.00 92.94 90 ARG A O 1
ATOM 707 N N . ILE A 1 91 ? -8.754 9.219 0.781 1.00 91.81 91 ILE A N 1
ATOM 708 C CA . ILE A 1 91 ? -9.904 8.308 0.657 1.00 91.81 91 ILE A CA 1
ATOM 709 C C . ILE A 1 91 ? -10.104 7.490 1.937 1.00 91.81 91 ILE A C 1
ATOM 711 O O . ILE A 1 91 ? -11.235 7.282 2.361 1.00 91.81 91 ILE A O 1
ATOM 715 N N . LEU A 1 92 ? -9.014 7.024 2.546 1.00 89.12 92 LEU A N 1
ATOM 716 C CA . LEU A 1 92 ? -9.077 6.161 3.724 1.00 89.12 92 LEU A CA 1
ATOM 717 C C . LEU A 1 92 ? -9.365 6.910 5.033 1.00 89.12 92 LEU A C 1
ATOM 719 O O . LEU A 1 92 ? -9.867 6.295 5.969 1.00 89.12 92 LEU A O 1
ATOM 723 N N . LEU A 1 93 ? -9.027 8.200 5.122 1.00 86.12 93 LEU A N 1
ATOM 724 C CA . LEU A 1 93 ? -9.291 9.016 6.313 1.00 86.12 93 LEU A CA 1
ATOM 725 C C . LEU A 1 93 ? -10.666 9.702 6.291 1.00 86.12 93 LEU A C 1
ATOM 727 O O . LEU A 1 93 ? -11.151 10.057 7.363 1.00 86.12 93 LEU A O 1
ATOM 731 N N . GLY A 1 94 ? -11.290 9.831 5.113 1.00 71.88 94 GLY A N 1
ATOM 732 C CA . GLY A 1 94 ? -12.545 10.567 4.922 1.00 71.88 94 GLY A CA 1
ATOM 733 C C . GLY A 1 94 ? -12.298 12.042 4.654 1.00 71.88 94 GLY A C 1
ATOM 734 O O . GLY A 1 94 ? -12.030 12.778 5.627 1.00 71.88 94 GLY A O 1
#

Secondary structure (DSSP, 8-state):
---EEEE--GGGT--SSS--EEEE-SSEEEEEE-SSTTSPPEEEEEEGGGEEEEEEEEETTEEEEEEEETTS-EEEEEEE-HHHHHHHHHHHH-

pLDDT: mean 88.82, std 6.34, range [62.56, 95.06]

Foldseek 3Di:
DDKDKFWADVQQVADPQWIWMWIDDPFWIKIWTDPGNPGDIDIDIDTLVFWDDWDWDRDPRAIWIWTAGPVRDIDIHGRTHPVVSVVVVVVSVD